Protein AF-A0A139PI94-F1 (afdb_monomer_lite)

Foldseek 3Di:
DQDPVRFDWDFDADPVRHTQWIQGSVRWIWGWDADPVGDTDDIDTRDPPPDD

Sequence (52 aa):
MIYPDGSTVSYTYDELDRLTSVTDVKGQKTSYSYNTAGDLTEVIRGNLTSAN

Structure (mmCIF, N/CA/C/O backbone):
data_AF-A0A139PI94-F1
#
_entry.id   AF-A0A139PI94-F1
#
l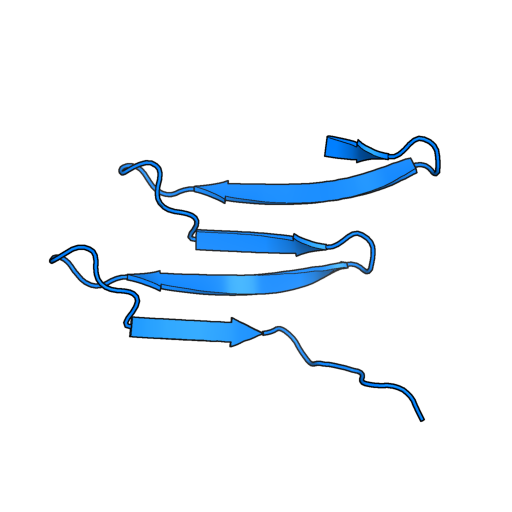oop_
_atom_site.group_PDB
_atom_site.id
_atom_site.type_symbol
_atom_site.label_atom_id
_atom_site.label_alt_id
_atom_site.label_comp_id
_atom_site.label_asym_id
_atom_site.label_entity_id
_atom_site.label_seq_id
_atom_site.pdbx_PDB_ins_code
_atom_site.Cartn_x
_atom_site.Cartn_y
_atom_site.Cartn_z
_atom_site.occupancy
_atom_site.B_iso_or_equiv
_atom_site.auth_seq_id
_atom_site.auth_comp_id
_atom_site.auth_asym_id
_atom_site.auth_atom_id
_atom_site.pdbx_PDB_model_num
ATOM 1 N N . MET A 1 1 ? -13.411 0.253 2.118 1.00 58.69 1 MET A N 1
ATOM 2 C CA . MET A 1 1 ? -14.698 -0.357 2.536 1.00 58.69 1 MET A CA 1
ATOM 3 C C . MET A 1 1 ? -14.905 0.021 3.994 1.00 58.69 1 MET A C 1
ATOM 5 O O . MET A 1 1 ? -13.975 -0.176 4.769 1.00 58.69 1 MET A O 1
ATOM 9 N N . ILE A 1 2 ? -16.027 0.657 4.337 1.00 66.81 2 ILE A N 1
ATOM 10 C CA . ILE A 1 2 ? -16.348 1.024 5.725 1.00 66.81 2 ILE A CA 1
ATOM 11 C C . ILE A 1 2 ? -17.224 -0.100 6.268 1.00 66.81 2 ILE A C 1
ATOM 13 O O . ILE A 1 2 ? -18.259 -0.410 5.678 1.00 66.81 2 ILE A O 1
ATOM 17 N N . TYR A 1 3 ? -16.770 -0.757 7.324 1.00 72.75 3 TYR A N 1
ATOM 18 C CA . TYR A 1 3 ? -17.518 -1.800 8.003 1.00 72.75 3 TYR A CA 1
ATOM 19 C C . TYR A 1 3 ? -18.593 -1.157 8.900 1.00 72.75 3 TYR A C 1
ATOM 21 O O . TYR A 1 3 ? -18.448 -0.004 9.313 1.00 72.75 3 TYR A O 1
ATOM 29 N N . PRO A 1 4 ? -19.702 -1.858 9.189 1.00 74.56 4 PRO A N 1
ATOM 30 C CA . PRO A 1 4 ? -20.802 -1.313 9.992 1.00 74.56 4 PRO A CA 1
ATOM 31 C C . PRO A 1 4 ? -20.421 -0.970 11.444 1.00 74.56 4 PRO A C 1
ATOM 33 O O . PRO A 1 4 ? -21.163 -0.257 12.110 1.00 74.56 4 PRO A O 1
ATOM 36 N N . ASP A 1 5 ? -19.267 -1.432 11.924 1.00 77.62 5 ASP A N 1
ATOM 37 C CA . ASP A 1 5 ? -18.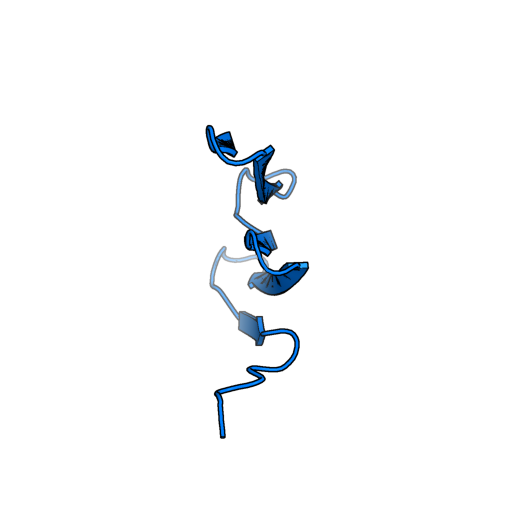649 -1.043 13.199 1.00 77.62 5 ASP A CA 1
ATOM 38 C C . ASP A 1 5 ? -17.857 0.283 13.115 1.00 77.62 5 ASP A C 1
ATOM 40 O O . ASP A 1 5 ? -17.276 0.720 14.105 1.00 77.62 5 ASP A O 1
ATOM 44 N N . GLY A 1 6 ? -17.829 0.936 11.947 1.00 74.88 6 GLY A N 1
ATOM 45 C CA . GLY A 1 6 ? -17.066 2.159 11.686 1.00 74.88 6 GLY A CA 1
ATOM 46 C C . GLY A 1 6 ? -15.598 1.909 11.342 1.00 74.88 6 GLY A C 1
ATOM 47 O O . GLY A 1 6 ? -14.877 2.847 10.995 1.00 74.88 6 GLY A O 1
ATOM 48 N N . SER A 1 7 ? -15.154 0.654 11.380 1.00 79.62 7 SER A N 1
ATOM 49 C CA . SER A 1 7 ? -13.812 0.281 10.969 1.00 79.62 7 SER A CA 1
ATOM 50 C C . SER A 1 7 ? -13.618 0.488 9.467 1.00 79.62 7 SER A C 1
ATOM 52 O O . SER A 1 7 ? -14.531 0.283 8.666 1.00 79.62 7 SER A O 1
ATOM 54 N N . THR A 1 8 ? -12.413 0.869 9.043 1.00 83.38 8 THR A N 1
ATOM 55 C CA . THR A 1 8 ? -12.116 1.088 7.620 1.00 83.38 8 THR A CA 1
ATOM 56 C C . THR A 1 8 ? -10.900 0.298 7.188 1.00 83.38 8 THR A C 1
ATOM 58 O O . THR A 1 8 ? -9.889 0.270 7.881 1.00 83.38 8 THR A O 1
ATOM 61 N N . VAL A 1 9 ? -11.008 -0.339 6.023 1.00 87.69 9 VAL A N 1
ATOM 62 C CA . VAL A 1 9 ? -9.840 -0.851 5.303 1.00 87.69 9 VAL A CA 1
ATOM 63 C C . VAL A 1 9 ? -9.628 0.019 4.078 1.00 87.69 9 VAL A C 1
ATOM 65 O O . VAL A 1 9 ? -10.552 0.212 3.268 1.00 87.69 9 VAL A O 1
ATOM 68 N N . SER A 1 10 ? -8.409 0.535 3.971 1.00 90.19 10 SER A N 1
ATOM 69 C CA . SER A 1 10 ? -7.969 1.428 2.906 1.00 90.19 10 SER A CA 1
ATOM 70 C C . SER A 1 10 ? -6.946 0.720 2.035 1.00 90.19 10 SER A C 1
ATOM 72 O O . SER A 1 10 ? -5.981 0.151 2.540 1.00 90.19 10 SER A O 1
ATOM 74 N N . TYR A 1 11 ? -7.165 0.784 0.727 1.00 91.94 11 TYR A N 1
ATOM 75 C CA . TYR A 1 11 ? -6.285 0.216 -0.284 1.00 91.94 11 TYR A CA 1
ATOM 76 C C . TYR A 1 11 ? -5.720 1.358 -1.120 1.00 91.94 11 TYR A C 1
ATOM 78 O O . TYR A 1 11 ? -6.459 2.257 -1.524 1.00 91.94 11 TYR A O 1
ATOM 86 N N . THR A 1 12 ? -4.419 1.326 -1.368 1.00 93.50 12 THR A N 1
ATOM 87 C CA . THR A 1 12 ? -3.728 2.268 -2.246 1.00 93.50 12 THR A CA 1
ATOM 88 C C . THR A 1 12 ? -3.163 1.501 -3.423 1.00 93.50 12 THR A C 1
ATOM 90 O O . THR A 1 12 ? -2.546 0.451 -3.237 1.00 93.50 12 THR A O 1
ATOM 93 N N . TYR A 1 13 ? -3.377 2.040 -4.616 1.00 93.25 13 TYR A N 1
ATOM 94 C CA . TYR A 1 13 ? -2.905 1.476 -5.871 1.00 93.25 13 TYR A CA 1
ATOM 95 C C . TYR A 1 13 ? -1.934 2.451 -6.538 1.00 93.25 13 TYR A C 1
ATOM 97 O O . TYR A 1 13 ? -1.989 3.653 -6.268 1.00 93.25 13 TYR A O 1
ATOM 105 N N . ASP A 1 14 ? -1.012 1.934 -7.344 1.00 91.25 14 ASP A N 1
ATOM 106 C CA . ASP A 1 14 ? -0.198 2.758 -8.238 1.00 91.25 14 ASP A CA 1
ATOM 107 C C . ASP A 1 14 ? -0.922 3.054 -9.563 1.00 91.25 14 ASP A C 1
ATOM 109 O O . ASP A 1 14 ? -2.057 2.637 -9.783 1.00 91.25 14 ASP A O 1
ATOM 113 N N . GLU A 1 15 ? -0.248 3.775 -10.461 1.00 90.75 15 GLU A N 1
ATOM 114 C CA . GLU A 1 15 ? -0.755 4.145 -11.792 1.00 90.75 15 GLU A CA 1
ATOM 115 C C . GLU A 1 15 ? -1.013 2.943 -12.718 1.00 90.75 15 GLU A C 1
ATOM 117 O O . GLU A 1 15 ? -1.609 3.101 -13.780 1.00 90.75 15 GLU A O 1
ATOM 122 N N . LEU A 1 16 ? -0.556 1.748 -12.331 1.00 91.44 16 LEU A N 1
ATOM 123 C CA . LEU A 1 16 ? -0.756 0.490 -13.048 1.00 91.44 16 LEU A CA 1
ATOM 124 C C . LEU A 1 16 ? -1.832 -0.383 -12.379 1.00 91.44 16 LEU A C 1
ATOM 126 O O . LEU A 1 16 ? -1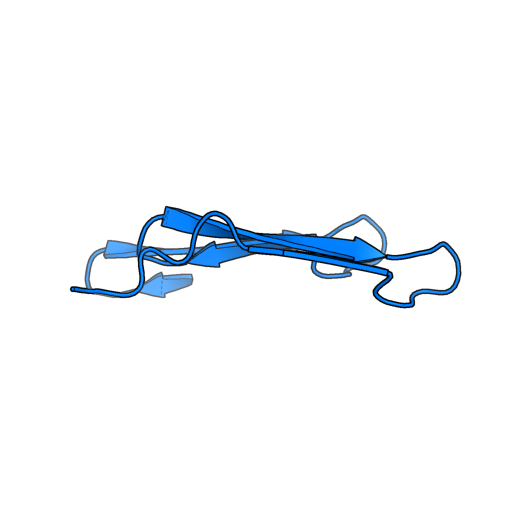.886 -1.585 -12.637 1.00 91.44 16 LEU A O 1
ATOM 130 N N . ASP A 1 1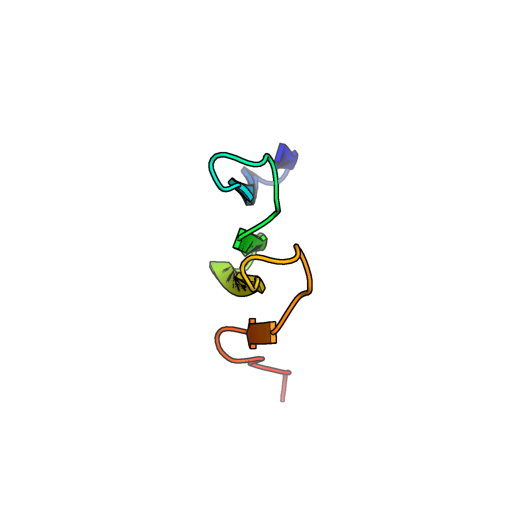7 ? -2.654 0.201 -11.499 1.00 92.12 17 ASP A N 1
ATOM 131 C CA . ASP A 1 17 ? -3.688 -0.482 -10.712 1.00 92.12 17 ASP A CA 1
ATOM 132 C C . ASP A 1 17 ? -3.143 -1.622 -9.824 1.00 92.12 17 ASP A C 1
ATOM 134 O O . ASP A 1 17 ? -3.864 -2.545 -9.431 1.00 92.12 17 ASP A O 1
ATOM 138 N N . ARG A 1 18 ? -1.857 -1.572 -9.450 1.00 92.25 18 ARG A N 1
ATOM 139 C CA . ARG A 1 18 ? -1.229 -2.559 -8.562 1.00 92.25 18 ARG A CA 1
ATOM 140 C C . ARG A 1 18 ? -1.328 -2.104 -7.119 1.00 92.25 18 ARG A C 1
ATOM 142 O O . ARG A 1 18 ? -1.061 -0.952 -6.789 1.00 92.25 18 ARG A O 1
ATOM 149 N N . LEU A 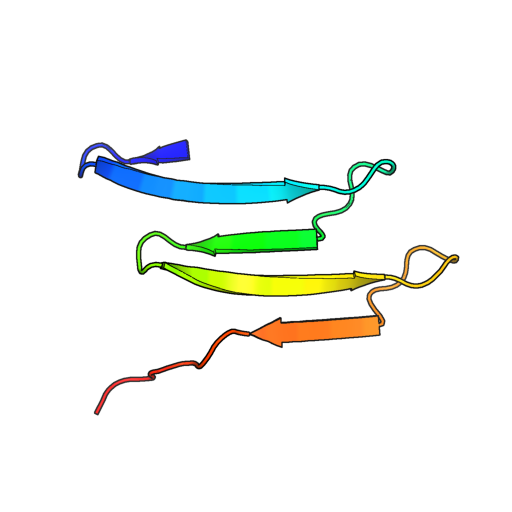1 19 ? -1.673 -3.029 -6.230 1.00 93.38 19 LEU A N 1
ATOM 150 C CA . LEU A 1 19 ? -1.856 -2.747 -4.809 1.00 93.38 19 LEU A CA 1
ATOM 151 C C . LEU A 1 19 ? -0.519 -2.414 -4.138 1.00 93.38 19 LEU A C 1
ATOM 153 O O . LEU A 1 19 ? 0.280 -3.318 -3.920 1.00 93.38 19 LEU A O 1
ATOM 157 N N . THR A 1 20 ? -0.295 -1.157 -3.762 1.00 94.50 20 THR A N 1
ATOM 158 C CA . THR A 1 20 ? 0.938 -0.689 -3.101 1.00 94.50 20 THR A CA 1
ATOM 159 C C . THR A 1 20 ? 0.808 -0.590 -1.591 1.00 94.50 20 THR A C 1
ATOM 161 O O . THR A 1 20 ? 1.812 -0.658 -0.882 1.00 94.50 20 THR A O 1
ATOM 164 N N . SER A 1 21 ? -0.408 -0.448 -1.058 1.00 92.88 21 SER A N 1
ATOM 165 C CA . SER A 1 21 ? -0.606 -0.452 0.388 1.00 92.88 21 SER A CA 1
ATOM 166 C C . SER A 1 21 ? -1.999 -0.888 0.817 1.00 92.88 21 SER A C 1
ATOM 168 O O . SER A 1 21 ? -2.992 -0.574 0.168 1.00 92.88 21 SER A O 1
ATOM 170 N N . VAL A 1 22 ? -2.057 -1.583 1.950 1.00 92.94 22 VAL A N 1
ATOM 171 C CA . VAL A 1 22 ? -3.283 -1.934 2.665 1.00 92.94 22 VAL A CA 1
ATOM 172 C C . VAL A 1 22 ? -3.156 -1.437 4.091 1.00 92.94 22 VAL A C 1
ATOM 174 O O . VAL A 1 22 ? -2.233 -1.839 4.796 1.00 92.94 22 VAL A O 1
ATOM 177 N N . THR A 1 23 ? -4.097 -0.616 4.533 1.00 89.88 23 THR A N 1
ATOM 178 C CA . THR A 1 23 ? -4.266 -0.284 5.947 1.00 89.88 23 THR A CA 1
ATOM 179 C C . THR A 1 23 ? -5.495 -1.011 6.460 1.00 89.88 23 THR A C 1
ATOM 181 O O . THR A 1 23 ? -6.602 -0.743 5.996 1.00 89.88 23 THR A O 1
ATOM 184 N N . ASP A 1 24 ? -5.282 -1.941 7.385 1.00 87.25 24 ASP A N 1
ATOM 185 C CA . ASP A 1 24 ? -6.340 -2.726 8.016 1.00 87.25 24 ASP A CA 1
ATOM 186 C C . ASP A 1 24 ? -7.119 -1.905 9.060 1.00 87.25 24 ASP A C 1
ATOM 188 O O . ASP A 1 24 ? -6.654 -0.856 9.512 1.00 87.25 24 ASP A O 1
ATOM 192 N N . VAL A 1 25 ? -8.269 -2.420 9.507 1.00 84.69 25 VAL A N 1
ATOM 193 C CA . VAL A 1 25 ? -9.133 -1.793 10.524 1.00 84.69 25 VAL A CA 1
ATOM 194 C C . VAL A 1 25 ? -8.409 -1.447 11.824 1.00 84.69 25 VAL A C 1
ATOM 196 O O . VAL A 1 25 ? -8.773 -0.496 12.510 1.00 84.69 25 VAL A O 1
ATOM 199 N N . LYS A 1 26 ? -7.348 -2.190 12.150 1.00 82.88 26 LYS A N 1
ATOM 200 C CA . LYS A 1 26 ? -6.506 -1.954 13.331 1.00 82.88 26 LYS A CA 1
ATOM 201 C C . LYS A 1 26 ? -5.457 -0.849 13.134 1.00 82.88 26 LYS A C 1
ATOM 203 O O . LYS A 1 26 ? -4.591 -0.681 13.985 1.00 82.88 26 LYS A O 1
ATOM 208 N N . GLY A 1 27 ? -5.470 -0.147 11.998 1.00 82.56 27 GLY A N 1
ATOM 209 C CA . GLY A 1 27 ? -4.446 0.833 11.619 1.00 82.56 27 GLY A CA 1
ATOM 210 C C . GLY A 1 27 ? -3.121 0.206 11.173 1.00 82.56 27 GLY A C 1
ATOM 211 O O . GLY A 1 27 ? -2.136 0.914 10.966 1.00 82.56 27 GLY A O 1
ATOM 212 N N . GLN A 1 28 ? -3.076 -1.119 11.011 1.00 86.50 28 GLN A N 1
ATOM 213 C CA . GLN A 1 28 ? -1.880 -1.829 10.564 1.00 86.50 28 GLN A CA 1
ATOM 214 C C . GLN A 1 28 ? -1.688 -1.622 9.064 1.00 86.50 28 GLN A C 1
ATOM 216 O O . GLN A 1 28 ? -2.535 -2.026 8.267 1.00 86.50 28 GLN A O 1
ATOM 221 N N . LYS A 1 29 ? -0.562 -1.018 8.682 1.00 89.44 29 LYS A N 1
ATOM 222 C CA . LYS A 1 29 ? -0.222 -0.754 7.285 1.00 89.44 29 LYS A CA 1
ATOM 223 C C . LYS A 1 29 ? 0.713 -1.827 6.741 1.00 89.44 29 LYS A C 1
ATOM 225 O O . LYS A 1 29 ? 1.805 -2.025 7.264 1.00 89.44 29 LYS A O 1
ATOM 230 N N . THR A 1 30 ? 0.309 -2.477 5.660 1.00 91.75 30 THR A N 1
ATOM 231 C CA . THR A 1 30 ? 1.174 -3.303 4.817 1.00 91.75 30 THR A CA 1
ATOM 232 C C . THR A 1 30 ? 1.476 -2.538 3.535 1.00 91.75 30 THR A C 1
ATOM 234 O O . THR A 1 30 ? 0.566 -1.971 2.931 1.00 91.75 30 THR A O 1
ATOM 237 N N . SER A 1 31 ? 2.737 -2.502 3.124 1.00 92.75 31 SER A N 1
ATOM 238 C CA . SER A 1 31 ? 3.188 -1.891 1.874 1.00 92.75 31 SER A CA 1
ATOM 239 C C . SER A 1 31 ? 3.793 -2.954 0.964 1.00 92.75 31 SER A C 1
ATOM 241 O O . SER A 1 31 ? 4.445 -3.884 1.442 1.00 92.75 31 SER A O 1
ATOM 243 N N . TYR A 1 32 ? 3.582 -2.789 -0.334 1.00 93.56 32 TYR A N 1
ATOM 244 C CA . TYR A 1 32 ? 4.023 -3.689 -1.388 1.00 93.56 32 TYR A CA 1
ATOM 245 C C . TYR A 1 32 ? 4.807 -2.880 -2.419 1.00 93.56 32 TYR A C 1
ATOM 247 O O . TYR A 1 32 ? 4.309 -1.866 -2.915 1.00 93.56 32 TYR A O 1
ATOM 255 N N . SER A 1 33 ? 6.010 -3.339 -2.744 1.00 92.38 33 SER A N 1
ATOM 256 C CA . SER A 1 33 ? 6.847 -2.742 -3.787 1.00 92.38 33 SER A CA 1
ATOM 257 C C . SER A 1 33 ? 6.960 -3.713 -4.952 1.00 92.38 33 SER A C 1
ATOM 259 O O . SER A 1 33 ? 7.147 -4.913 -4.744 1.00 92.38 33 SER A O 1
ATOM 261 N N . TYR A 1 34 ? 6.869 -3.193 -6.173 1.00 92.81 34 TYR A N 1
ATOM 262 C CA . TYR A 1 34 ? 6.980 -3.980 -7.398 1.00 92.81 34 TYR A CA 1
ATOM 263 C C . TYR A 1 34 ? 8.157 -3.495 -8.239 1.00 92.81 34 TYR A C 1
ATOM 265 O O . TYR A 1 34 ? 8.474 -2.304 -8.247 1.00 92.81 34 TYR A O 1
ATOM 273 N N . ASN A 1 35 ? 8.782 -4.402 -8.986 1.00 91.50 35 ASN A N 1
ATOM 274 C CA . ASN A 1 35 ? 9.744 -4.033 -10.019 1.00 91.50 35 ASN A CA 1
ATOM 275 C C . ASN A 1 35 ? 9.032 -3.502 -11.285 1.00 91.50 35 ASN A C 1
ATOM 277 O O . ASN A 1 35 ? 7.799 -3.467 -11.395 1.00 91.50 35 ASN A O 1
ATOM 281 N N . THR A 1 36 ? 9.836 -3.101 -12.269 1.00 89.94 36 THR A N 1
ATOM 282 C CA . THR A 1 36 ? 9.374 -2.651 -13.591 1.00 89.94 36 THR A CA 1
ATOM 283 C C . THR A 1 36 ? 8.739 -3.759 -14.433 1.00 89.94 36 THR A C 1
ATOM 285 O O . THR A 1 36 ? 7.984 -3.448 -15.347 1.00 89.94 36 THR A O 1
ATOM 288 N N . ALA A 1 37 ? 9.014 -5.031 -14.132 1.00 93.12 37 ALA A N 1
ATOM 289 C CA . ALA A 1 37 ? 8.397 -6.181 -14.792 1.00 93.12 37 ALA A CA 1
ATOM 290 C C . ALA A 1 37 ? 7.009 -6.534 -14.223 1.00 93.12 37 ALA A C 1
ATOM 292 O O . ALA A 1 37 ? 6.281 -7.306 -14.838 1.00 93.12 37 ALA A O 1
ATOM 293 N N . GLY A 1 38 ? 6.617 -5.949 -13.084 1.00 90.19 38 GLY A N 1
ATOM 294 C CA . GLY A 1 38 ? 5.351 -6.251 -12.417 1.00 90.19 38 GLY A CA 1
ATOM 295 C C . GLY A 1 38 ? 5.469 -7.195 -11.224 1.00 90.19 38 GLY A C 1
ATOM 296 O O . GLY A 1 38 ? 4.477 -7.397 -10.529 1.00 90.19 38 GLY A O 1
ATOM 297 N N . ASP A 1 39 ? 6.654 -7.735 -10.947 1.00 93.12 39 ASP A N 1
ATOM 298 C CA . ASP A 1 39 ? 6.848 -8.682 -9.855 1.00 93.12 39 ASP A CA 1
ATOM 299 C C . ASP A 1 39 ? 6.948 -7.965 -8.516 1.00 93.12 39 ASP A C 1
ATOM 301 O O . ASP A 1 39 ? 7.610 -6.932 -8.385 1.00 93.12 39 ASP A O 1
ATOM 305 N N . LEU A 1 40 ? 6.329 -8.557 -7.499 1.00 92.88 40 LEU A N 1
ATOM 306 C CA . LEU A 1 40 ? 6.439 -8.111 -6.119 1.00 92.88 40 LEU A CA 1
ATOM 307 C C . LEU A 1 40 ? 7.863 -8.360 -5.608 1.00 92.88 40 LEU A C 1
ATOM 309 O O . LEU A 1 40 ? 8.297 -9.506 -5.496 1.00 92.88 40 LEU A O 1
ATOM 313 N N . THR A 1 41 ? 8.580 -7.293 -5.273 1.00 94.81 41 THR A N 1
ATOM 314 C CA . THR A 1 41 ? 9.957 -7.364 -4.770 1.00 94.81 41 THR A CA 1
ATOM 315 C C . THR A 1 41 ? 10.045 -7.232 -3.262 1.00 94.81 41 THR A C 1
ATOM 317 O O . THR A 1 41 ? 10.981 -7.754 -2.661 1.00 94.81 41 THR A O 1
ATOM 320 N N . GLU A 1 42 ? 9.085 -6.554 -2.635 1.00 92.62 42 GLU A N 1
ATOM 321 C CA . GLU A 1 42 ? 9.137 -6.278 -1.206 1.00 92.62 42 GLU A CA 1
ATOM 322 C C . GLU A 1 42 ? 7.744 -6.236 -0.586 1.00 92.62 42 GLU A C 1
ATOM 324 O O . GLU A 1 42 ? 6.794 -5.708 -1.167 1.00 92.62 42 GLU A O 1
ATOM 329 N N . VAL A 1 43 ? 7.647 -6.767 0.633 1.00 92.94 43 VAL A N 1
ATOM 330 C CA . VAL A 1 43 ? 6.464 -6.638 1.481 1.00 92.94 43 VAL A CA 1
ATOM 331 C C . VAL A 1 43 ? 6.898 -6.136 2.846 1.00 92.94 43 VAL A C 1
ATOM 333 O O . VAL A 1 43 ? 7.528 -6.864 3.613 1.00 92.94 43 VAL A O 1
ATOM 336 N N . ILE A 1 44 ? 6.505 -4.909 3.177 1.00 90.19 44 ILE A N 1
ATOM 337 C CA . ILE A 1 44 ? 6.738 -4.316 4.492 1.00 90.19 44 ILE A CA 1
ATOM 338 C C . ILE A 1 44 ? 5.432 -4.378 5.270 1.00 90.19 44 ILE A C 1
ATOM 340 O O . ILE A 1 44 ? 4.488 -3.644 4.987 1.00 90.19 44 ILE A O 1
ATOM 344 N N . ARG A 1 45 ? 5.374 -5.242 6.280 1.00 86.81 45 ARG A N 1
ATOM 345 C CA . ARG A 1 45 ? 4.273 -5.258 7.248 1.00 86.81 45 ARG A CA 1
ATOM 346 C C . ARG A 1 45 ? 4.650 -4.361 8.419 1.00 86.81 45 ARG A C 1
ATOM 348 O O . ARG A 1 45 ? 5.570 -4.686 9.166 1.00 86.81 45 ARG A O 1
ATOM 355 N N . GLY A 1 46 ? 3.961 -3.231 8.566 1.00 72.25 46 GLY A N 1
ATOM 356 C CA . GLY A 1 46 ? 4.050 -2.383 9.749 1.00 72.25 46 GLY A CA 1
ATOM 357 C C . GLY A 1 46 ? 3.710 -3.221 10.974 1.00 72.25 46 GLY A C 1
ATOM 358 O O . GLY A 1 46 ? 2.588 -3.700 11.074 1.00 72.25 46 GLY A O 1
ATOM 359 N N . ASN A 1 47 ? 4.738 -3.456 11.795 1.00 56.44 47 ASN A N 1
ATOM 360 C CA . ASN A 1 47 ? 4.794 -4.273 13.005 1.00 56.44 47 ASN A CA 1
ATOM 361 C C . ASN A 1 47 ? 3.553 -5.146 13.276 1.00 56.44 47 ASN A C 1
ATOM 363 O O . ASN A 1 47 ? 2.526 -4.665 13.753 1.00 56.44 47 ASN A O 1
ATOM 367 N N . LEU A 1 48 ? 3.706 -6.454 13.051 1.00 57.66 48 LEU A N 1
ATOM 368 C CA . LEU A 1 48 ? 2.867 -7.460 13.689 1.00 57.66 48 LEU A CA 1
ATOM 369 C C . LEU A 1 48 ? 3.061 -7.320 15.205 1.00 57.66 48 LEU A C 1
ATOM 371 O O . LEU A 1 48 ? 3.923 -7.981 15.782 1.00 57.66 48 LEU A O 1
ATOM 375 N N . THR A 1 49 ? 2.247 -6.504 15.871 1.00 43.75 49 THR A N 1
ATOM 376 C CA . THR A 1 49 ? 1.967 -6.737 17.289 1.00 43.75 49 THR A CA 1
ATOM 377 C C . THR A 1 49 ? 1.080 -7.976 17.344 1.00 43.75 49 THR A C 1
ATOM 379 O O . THR A 1 49 ? -0.135 -7.924 17.518 1.00 43.75 49 THR A O 1
ATOM 382 N N . SER A 1 50 ? 1.704 -9.130 17.097 1.00 49.53 50 SER A N 1
ATOM 383 C CA . SER A 1 50 ? 1.129 -10.401 17.483 1.00 49.53 50 SER A CA 1
ATOM 384 C C . SER A 1 50 ? 1.103 -10.393 19.001 1.00 49.53 50 SER A C 1
ATOM 386 O O . SER A 1 50 ? 2.138 -10.258 19.649 1.00 49.53 50 SER A O 1
ATOM 388 N N . ALA A 1 51 ? -0.113 -10.470 19.518 1.00 45.31 51 ALA A N 1
ATOM 389 C CA . ALA A 1 51 ? -0.449 -10.666 20.910 1.00 45.31 51 ALA A CA 1
ATOM 390 C C . ALA A 1 51 ? 0.580 -11.518 21.679 1.00 45.31 51 ALA A C 1
ATOM 392 O O . ALA A 1 51 ? 0.880 -12.652 21.294 1.00 45.31 51 ALA A O 1
ATOM 393 N N . ASN A 1 52 ? 1.053 -10.974 22.797 1.00 37.50 52 ASN A N 1
ATOM 394 C CA . ASN A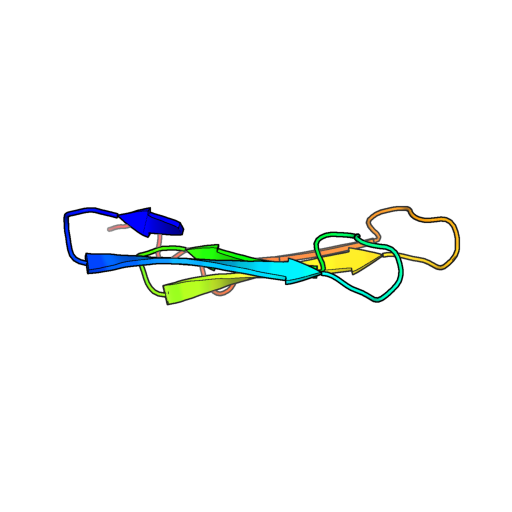 1 52 ? 0.934 -11.621 24.102 1.00 37.50 52 ASN A CA 1
ATOM 395 C C . ASN A 1 52 ? 0.601 -10.553 25.141 1.00 37.50 52 ASN A C 1
ATOM 397 O O . ASN A 1 52 ? 1.285 -9.505 25.120 1.00 37.50 52 ASN A O 1
#

Organism: Streptococcus oralis (NCBI:txid1303)

InterPro domains:
  IPR006530 YD repeat [TIGR01643] (4-32)
  IPR006530 YD repeat [TIGR01643] (13-43)
  IPR031325 RHS repeat [PF05593] (3-28)

Radius of gyration: 13.02 Å; chains: 1; bounding box: 31×16×39 Å

pLDDT: mean 82.95, std 14.8, range [37.5, 94.81]

Secondary structure (DSSP, 8-state):
-B-TTS-B-EEEE-TTS-EEEEE-TTS-EEEEEE-TTS-EEEEEE-------